Protein AF-A0A3D5UTL9-F1 (afdb_monomer)

Solvent-accessible surface area (backbone atoms only — not comparable to full-atom values): 4497 Å² total; per-residue (Å²): 57,41,40,44,86,52,96,61,34,34,44,33,29,39,56,47,93,87,67,80,50,76,42,84,71,49,73,45,73,61,80,51,68,71,60,52,51,49,51,51,53,52,52,33,62,75,67,69,51,90,52,81,43,70,72,75,59,53,42,98,86,67,47,82,43,77,61,32,58,58,56,74,76,106

Secondary structure (DSSP, 8-state):
-EEEE-SSEEEEEEE-TTS--EEEEEEEEP--HHHHHHHHHHHHHHTT----EE-----TTS---HHHHHHHT-

Sequence (74 aa):
MGADLGTKTIGLALSDVSRSIASPLETIKRTKFTADAGRIIALAKQHDVAALVFGLPLNMDGTEGPRCQSTRAF

Radius of gyration: 13.0 Å; Cα contacts (8 Å, |Δi|>4): 93; chains: 1; bounding box: 31×22×34 Å

Nearest PDB structures (foldseek):
  1nu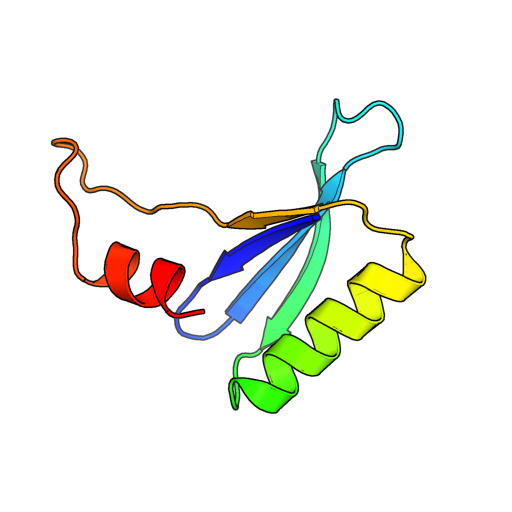0-assembly2_B  TM=8.404E-01  e=9.675E-05  Escherichia coli
  1nu0-assembly1_A  TM=8.668E-01  e=2.434E-04  Escherichia coli
  1nmn-assembly2_B  TM=8.407E-01  e=4.405E-04  Escherichia coli
  1nmn-assembly1_A  TM=8.699E-01  e=9.716E-04  Escherichia coli
  7ess-assembly1_A  TM=9.218E-01  e=4.726E-03  Mycobacterium tuberculosis H37Rv

Structure (mmCIF, N/CA/C/O backbone):
data_AF-A0A3D5UTL9-F1
#
_entry.id   AF-A0A3D5UTL9-F1
#
loop_
_atom_site.group_PDB
_atom_site.id
_atom_site.type_symbol
_atom_site.label_atom_id
_atom_site.label_alt_id
_atom_site.label_comp_id
_atom_site.label_asym_id
_atom_site.label_entity_id
_atom_site.label_seq_id
_atom_site.pdbx_PDB_ins_code
_atom_site.Cartn_x
_atom_site.Cartn_y
_atom_site.Cartn_z
_atom_site.occupancy
_atom_site.B_iso_or_equiv
_atom_site.auth_seq_id
_atom_site.auth_comp_id
_atom_site.auth_asym_id
_atom_site.auth_atom_id
_atom_site.pdbx_PDB_model_num
ATOM 1 N N . MET A 1 1 ? -8.720 0.836 0.980 1.00 96.19 1 MET A N 1
ATOM 2 C CA . MET A 1 1 ? -7.484 1.446 1.517 1.00 96.19 1 MET A CA 1
ATOM 3 C C . MET A 1 1 ? -6.397 1.331 0.466 1.00 96.19 1 MET A C 1
ATOM 5 O O . MET A 1 1 ? -6.204 0.247 -0.068 1.00 96.19 1 MET A O 1
ATOM 9 N N . GLY A 1 2 ? -5.744 2.439 0.134 1.00 96.75 2 GLY A N 1
ATOM 10 C CA . GLY A 1 2 ? -4.581 2.454 -0.750 1.00 96.75 2 GLY A CA 1
ATOM 11 C C . GLY A 1 2 ? -3.294 2.276 0.052 1.00 96.75 2 GLY A C 1
ATOM 12 O O . GLY A 1 2 ? -3.186 2.837 1.143 1.00 96.75 2 GLY A O 1
ATOM 13 N N . ALA A 1 3 ? -2.344 1.512 -0.480 1.00 96.00 3 ALA A N 1
ATOM 14 C CA . ALA A 1 3 ? -1.023 1.315 0.101 1.00 96.00 3 ALA A CA 1
ATOM 15 C C . ALA A 1 3 ? 0.072 1.591 -0.940 1.00 96.00 3 ALA A C 1
ATOM 17 O O . ALA A 1 3 ? 0.112 0.969 -2.005 1.00 96.00 3 ALA A O 1
ATOM 18 N N . ASP A 1 4 ? 0.969 2.516 -0.607 1.00 94.56 4 ASP A N 1
ATOM 19 C CA . ASP A 1 4 ? 2.164 2.832 -1.386 1.00 94.56 4 ASP A CA 1
ATOM 20 C C . ASP A 1 4 ? 3.403 2.235 -0.709 1.00 94.56 4 ASP A C 1
ATOM 22 O O . ASP A 1 4 ? 3.784 2.625 0.400 1.00 94.56 4 ASP A O 1
ATOM 26 N N . LEU A 1 5 ? 4.009 1.244 -1.364 1.00 92.69 5 LEU A N 1
ATOM 27 C CA . LEU A 1 5 ? 5.102 0.442 -0.821 1.00 92.69 5 LEU A CA 1
ATOM 28 C C . LEU A 1 5 ? 6.461 1.072 -1.156 1.00 92.69 5 LEU A C 1
ATOM 30 O O . LEU A 1 5 ? 7.132 0.709 -2.123 1.00 92.69 5 LEU A O 1
ATOM 34 N N . GLY A 1 6 ? 6.915 1.984 -0.301 1.00 91.00 6 GLY A N 1
ATOM 35 C CA . GLY A 1 6 ? 8.286 2.486 -0.326 1.00 91.00 6 GLY A CA 1
ATOM 36 C C . GLY A 1 6 ? 9.286 1.483 0.258 1.00 91.00 6 GLY A C 1
ATOM 37 O O . GLY A 1 6 ? 8.930 0.501 0.903 1.00 91.00 6 GLY A O 1
ATOM 38 N N . THR A 1 7 ? 10.585 1.726 0.083 1.00 90.88 7 THR A N 1
ATOM 39 C CA . THR A 1 7 ? 11.636 0.872 0.677 1.00 90.88 7 THR A CA 1
ATOM 40 C C . THR A 1 7 ? 11.806 1.093 2.181 1.00 90.88 7 THR A C 1
ATOM 42 O O . THR A 1 7 ? 12.215 0.182 2.892 1.00 90.88 7 THR A O 1
ATOM 45 N N . LYS A 1 8 ? 11.480 2.294 2.677 1.00 95.00 8 LYS A N 1
ATOM 46 C CA . LYS A 1 8 ? 11.624 2.687 4.092 1.00 95.00 8 LYS A CA 1
ATOM 47 C C . LYS A 1 8 ? 10.291 2.917 4.798 1.00 95.00 8 LYS A C 1
ATOM 49 O O . LYS A 1 8 ? 10.229 2.857 6.023 1.00 95.00 8 LYS A O 1
ATOM 54 N N . THR A 1 9 ? 9.242 3.204 4.041 1.00 96.44 9 THR A N 1
ATOM 55 C CA . THR A 1 9 ? 7.931 3.595 4.558 1.00 96.44 9 THR A CA 1
ATOM 56 C C . THR A 1 9 ? 6.827 2.981 3.715 1.00 96.44 9 THR A C 1
ATOM 58 O O . THR A 1 9 ? 7.030 2.749 2.525 1.00 96.44 9 THR A O 1
ATOM 61 N N . ILE A 1 10 ? 5.671 2.742 4.324 1.00 96.56 10 ILE A N 1
ATOM 62 C CA . ILE A 1 10 ? 4.429 2.394 3.637 1.00 96.56 10 ILE A CA 1
ATOM 63 C C . ILE A 1 10 ? 3.447 3.528 3.894 1.00 96.56 10 ILE A C 1
ATOM 65 O O . ILE A 1 10 ? 3.085 3.775 5.045 1.00 96.56 10 ILE A O 1
ATOM 69 N N . GLY A 1 11 ? 3.056 4.236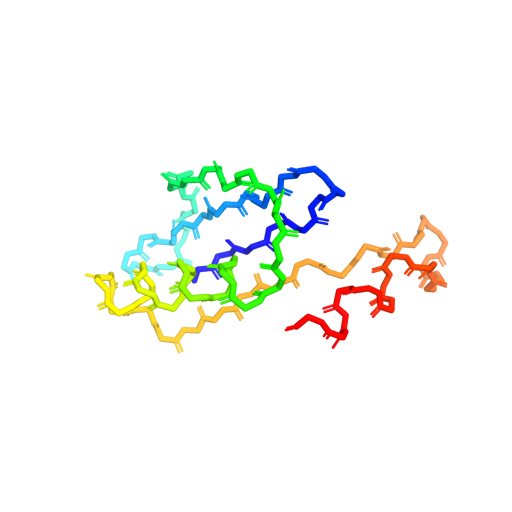 2.840 1.00 97.12 11 GLY A N 1
ATOM 70 C CA . GLY A 1 11 ? 2.010 5.249 2.925 1.00 97.12 11 GLY A CA 1
ATOM 71 C C . GLY A 1 11 ? 0.641 4.590 2.821 1.00 97.12 11 GLY A C 1
ATOM 72 O O . GLY A 1 11 ? 0.404 3.833 1.883 1.00 97.12 11 GLY A O 1
ATOM 73 N N . LEU A 1 12 ? -0.254 4.868 3.767 1.00 97.94 12 LEU A N 1
ATOM 74 C CA . LEU A 1 12 ? -1.636 4.397 3.737 1.00 97.94 12 LEU A CA 1
ATOM 75 C C . LEU A 1 12 ? -2.599 5.553 3.489 1.00 97.94 12 LEU A C 1
ATOM 77 O O . LEU A 1 12 ? -2.486 6.621 4.093 1.00 97.94 12 LEU A O 1
ATOM 81 N N . ALA A 1 13 ? -3.590 5.297 2.641 1.00 97.81 13 ALA A N 1
ATOM 82 C CA . ALA A 1 13 ? -4.694 6.203 2.365 1.00 97.81 13 ALA A CA 1
ATOM 83 C C . ALA A 1 13 ? -6.040 5.485 2.519 1.00 97.81 13 ALA A C 1
ATOM 85 O O . ALA A 1 13 ? -6.187 4.305 2.179 1.00 97.81 13 ALA A O 1
ATOM 86 N N . LEU A 1 14 ? -7.047 6.207 3.001 1.00 97.62 14 LEU A N 1
ATOM 87 C CA . LEU A 1 14 ? -8.414 5.716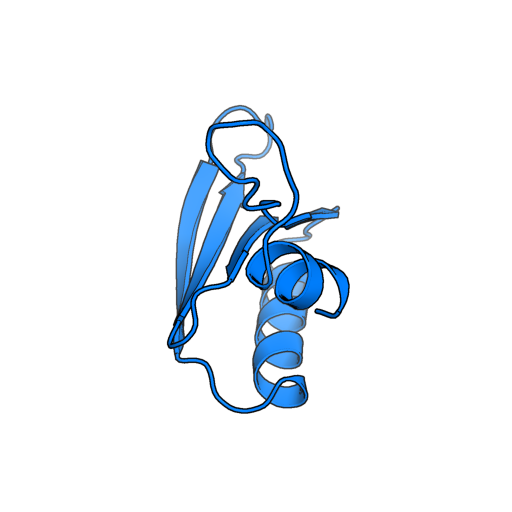 3.127 1.00 97.62 14 LEU A CA 1
ATOM 88 C C . LEU A 1 14 ? -9.321 6.503 2.183 1.00 97.62 14 LEU A C 1
ATOM 90 O O . LEU A 1 14 ? -9.189 7.719 2.067 1.00 97.62 14 LEU A O 1
ATOM 94 N N . SER A 1 15 ? -10.220 5.803 1.495 1.00 97.12 15 SER A N 1
ATOM 95 C CA . SER A 1 15 ? -11.262 6.475 0.728 1.00 97.12 15 SER A CA 1
ATOM 96 C C . SER A 1 15 ? -12.378 6.943 1.655 1.00 97.12 15 SER A C 1
ATOM 98 O O . SER A 1 15 ? -12.655 6.306 2.672 1.00 97.12 15 SER A O 1
ATOM 100 N N . ASP A 1 16 ? -13.072 8.000 1.267 1.00 93.69 16 ASP A N 1
ATOM 101 C CA . ASP A 1 16 ? -14.383 8.314 1.816 1.00 93.69 16 ASP A CA 1
ATOM 102 C C . ASP A 1 16 ? -15.415 7.214 1.484 1.00 93.69 16 ASP A C 1
ATOM 104 O O . ASP A 1 16 ? -15.178 6.315 0.668 1.00 93.69 16 ASP A O 1
ATOM 108 N N . VAL A 1 17 ? -16.589 7.286 2.118 1.00 92.19 17 VAL A N 1
ATOM 109 C CA . VAL A 1 17 ? -17.659 6.284 1.954 1.00 92.19 17 VAL A CA 1
ATOM 110 C C . VAL A 1 17 ? -18.176 6.240 0.510 1.00 92.19 17 VAL A C 1
ATOM 112 O O . VAL A 1 17 ? -18.487 5.161 0.002 1.00 92.19 17 VAL A O 1
ATOM 115 N N . SER A 1 18 ? -18.206 7.385 -0.185 1.00 94.94 18 SER A N 1
ATOM 116 C CA . SER A 1 18 ? -18.566 7.456 -1.609 1.00 94.94 18 SER A CA 1
ATOM 117 C C . SER A 1 18 ? -17.526 6.838 -2.543 1.00 94.94 18 SER A C 1
ATOM 119 O O . SER A 1 18 ? -17.855 6.582 -3.700 1.00 94.94 18 SER A O 1
ATOM 121 N N . ARG A 1 19 ? -16.306 6.560 -2.057 1.00 91.56 19 ARG A N 1
ATOM 122 C CA . ARG A 1 19 ? -15.155 6.095 -2.849 1.00 91.56 19 ARG A CA 1
ATOM 123 C C . ARG A 1 19 ? -14.730 7.091 -3.936 1.00 91.56 19 ARG A C 1
ATOM 125 O O . ARG A 1 19 ? -14.280 6.684 -5.004 1.00 91.56 19 ARG A O 1
ATOM 132 N N . SER A 1 20 ? -14.857 8.382 -3.654 1.00 95.00 20 SER A N 1
ATOM 133 C CA . SER A 1 20 ? -14.547 9.477 -4.579 1.00 95.00 20 SER A CA 1
ATOM 134 C C . SER A 1 20 ? -13.264 10.219 -4.209 1.00 95.00 20 SER A C 1
ATOM 136 O O . SER A 1 20 ? -12.586 10.750 -5.084 1.00 95.00 20 SER A O 1
ATOM 138 N N . ILE A 1 21 ? -12.920 10.269 -2.922 1.00 96.00 21 ILE A N 1
ATOM 139 C CA . ILE A 1 21 ? -11.782 11.022 -2.393 1.00 96.00 21 ILE A CA 1
ATOM 140 C C . ILE A 1 21 ? -10.926 10.081 -1.553 1.00 96.00 21 ILE A C 1
ATOM 142 O O . ILE A 1 21 ? -11.433 9.388 -0.676 1.00 96.00 21 ILE A O 1
ATOM 146 N N . ALA A 1 22 ? -9.616 10.081 -1.796 1.00 96.50 22 ALA A N 1
ATOM 147 C CA . ALA A 1 22 ? -8.644 9.407 -0.946 1.00 96.50 22 ALA A CA 1
ATOM 148 C C . ALA A 1 22 ? -7.936 10.428 -0.049 1.00 96.50 22 ALA A C 1
ATOM 150 O O . ALA A 1 22 ? -7.373 11.404 -0.543 1.00 96.50 22 ALA A O 1
ATOM 151 N N . SER A 1 23 ? -7.931 10.170 1.256 1.00 96.94 23 SER A N 1
ATOM 152 C CA . SER A 1 23 ? -7.249 10.991 2.257 1.00 96.94 23 SER A CA 1
ATOM 153 C C . SER A 1 23 ? -6.091 10.213 2.894 1.00 96.94 23 SER A C 1
ATOM 155 O O . SER A 1 23 ? -6.206 8.995 3.076 1.00 96.94 23 SER A O 1
ATOM 157 N N . PRO A 1 24 ? -4.978 10.878 3.261 1.00 97.19 24 PRO A N 1
ATOM 158 C CA . PRO A 1 24 ? -3.896 10.242 4.011 1.00 97.19 24 PRO A CA 1
ATOM 159 C C . PRO A 1 24 ? -4.400 9.676 5.345 1.00 97.19 24 PRO A C 1
ATOM 161 O O . PRO A 1 24 ? -5.183 10.333 6.030 1.00 97.19 24 PRO A O 1
ATOM 164 N N . LEU A 1 25 ? -3.939 8.480 5.720 1.00 96.94 25 LEU A N 1
ATOM 165 C CA . LEU A 1 25 ? -4.277 7.836 6.994 1.00 96.94 25 LEU A CA 1
ATOM 166 C C . LEU A 1 25 ? -3.061 7.746 7.921 1.00 96.94 25 LEU A C 1
ATOM 168 O O . LEU A 1 25 ? -3.040 8.350 8.987 1.00 96.94 25 LEU A O 1
ATOM 172 N N . GLU A 1 26 ? -2.049 6.976 7.523 1.00 96.94 26 GLU A N 1
ATOM 173 C CA . GLU A 1 26 ? -0.871 6.697 8.346 1.00 96.94 26 GLU A CA 1
ATOM 174 C C . GLU A 1 26 ? 0.330 6.395 7.449 1.00 96.94 26 GLU A C 1
ATOM 176 O O . GLU A 1 26 ? 0.191 5.765 6.402 1.00 96.94 26 GLU A O 1
ATOM 181 N N . THR A 1 27 ? 1.522 6.802 7.880 1.00 97.31 27 THR A N 1
ATOM 182 C CA . THR A 1 27 ? 2.781 6.399 7.247 1.00 97.31 27 THR A CA 1
ATOM 183 C C . THR A 1 27 ? 3.504 5.436 8.177 1.00 97.31 27 THR A C 1
ATOM 185 O O . THR A 1 27 ? 4.058 5.843 9.198 1.00 97.31 27 THR A O 1
ATOM 188 N N . ILE A 1 28 ? 3.528 4.154 7.821 1.00 96.62 28 ILE A N 1
ATOM 189 C CA . ILE A 1 28 ? 4.210 3.113 8.592 1.00 96.62 28 ILE A CA 1
ATOM 190 C C . ILE A 1 28 ? 5.696 3.141 8.237 1.00 96.62 28 ILE A C 1
ATOM 192 O O . ILE A 1 28 ? 6.063 3.097 7.063 1.00 96.62 28 ILE A O 1
ATOM 196 N N . LYS A 1 29 ? 6.582 3.168 9.233 1.00 97.25 29 LYS A N 1
ATOM 197 C CA . LYS A 1 29 ? 8.014 2.923 9.012 1.00 97.25 29 LYS A CA 1
ATOM 198 C C . LYS A 1 29 ? 8.227 1.422 8.808 1.00 97.25 29 LYS A C 1
ATOM 200 O O . LYS A 1 29 ? 7.922 0.650 9.710 1.00 97.25 29 LYS A O 1
ATOM 205 N N . ARG A 1 30 ? 8.753 1.013 7.649 1.00 94.62 30 ARG A N 1
ATOM 206 C CA . ARG A 1 30 ? 8.931 -0.410 7.318 1.00 94.62 30 ARG A CA 1
ATOM 207 C C . ARG A 1 30 ? 9.914 -1.080 8.255 1.00 94.62 30 ARG A C 1
ATOM 209 O O . ARG A 1 30 ? 10.982 -0.536 8.548 1.00 94.62 30 ARG A O 1
ATOM 216 N N . THR A 1 31 ? 9.557 -2.288 8.665 1.00 95.00 31 THR A N 1
ATOM 217 C CA . THR A 1 31 ? 10.395 -3.144 9.495 1.00 95.00 31 THR A CA 1
ATOM 218 C C . THR A 1 31 ? 10.404 -4.563 8.933 1.00 95.00 31 THR A C 1
ATOM 220 O O . THR A 1 31 ? 11.080 -4.831 7.941 1.00 95.00 31 THR A O 1
ATOM 223 N N . LYS A 1 32 ? 9.669 -5.485 9.555 1.00 93.94 32 LYS A N 1
ATOM 224 C CA . LYS A 1 32 ? 9.469 -6.856 9.093 1.00 93.94 32 LYS A CA 1
ATOM 225 C C . LYS A 1 32 ? 8.088 -6.960 8.466 1.00 93.94 32 LYS A C 1
ATOM 227 O O . LYS A 1 32 ? 7.127 -6.446 9.029 1.00 93.94 32 LYS A O 1
ATOM 232 N N . PHE A 1 33 ? 7.985 -7.725 7.381 1.00 92.56 33 PHE A N 1
ATOM 233 C CA . PHE A 1 33 ? 6.726 -7.944 6.668 1.00 92.56 33 PHE A CA 1
ATOM 234 C C . PHE A 1 33 ? 5.562 -8.310 7.597 1.00 92.56 33 PHE A C 1
ATOM 236 O O . PHE A 1 33 ? 4.506 -7.698 7.524 1.00 92.56 33 PHE A O 1
ATOM 243 N N . THR A 1 34 ? 5.766 -9.252 8.521 1.00 95.75 34 THR A N 1
ATOM 244 C CA . THR A 1 34 ? 4.712 -9.702 9.443 1.00 95.75 34 THR A CA 1
ATOM 245 C C . THR A 1 34 ? 4.208 -8.597 10.370 1.00 95.75 34 THR A C 1
ATOM 247 O O . THR A 1 34 ? 3.010 -8.526 10.638 1.00 95.75 34 THR A O 1
ATOM 250 N N . ALA A 1 35 ? 5.096 -7.719 10.842 1.00 96.31 35 ALA A N 1
ATOM 251 C CA . ALA A 1 35 ? 4.724 -6.585 11.684 1.00 96.31 35 ALA A CA 1
ATOM 252 C C . ALA A 1 35 ? 3.998 -5.507 10.866 1.00 96.31 35 ALA A C 1
ATOM 254 O O . ALA A 1 35 ? 2.940 -5.026 11.274 1.00 96.31 35 ALA A O 1
ATOM 255 N N . ASP A 1 36 ? 4.536 -5.186 9.689 1.00 95.75 36 ASP A N 1
ATOM 256 C CA . ASP A 1 36 ? 3.981 -4.183 8.784 1.00 95.75 36 ASP A CA 1
ATOM 257 C C . ASP A 1 36 ? 2.571 -4.605 8.306 1.00 95.75 36 ASP A C 1
ATOM 259 O O . ASP A 1 36 ? 1.610 -3.844 8.433 1.00 95.75 36 ASP A O 1
ATOM 263 N N . ALA A 1 37 ? 2.412 -5.854 7.853 1.00 95.81 37 ALA A N 1
ATOM 264 C CA . ALA A 1 37 ? 1.130 -6.431 7.444 1.00 95.81 37 ALA A CA 1
ATOM 265 C C . ALA A 1 37 ? 0.136 -6.517 8.612 1.00 95.81 37 ALA A C 1
ATOM 267 O O . ALA A 1 37 ? -1.044 -6.210 8.444 1.00 95.81 37 ALA A O 1
ATOM 268 N N . GLY A 1 38 ? 0.605 -6.866 9.815 1.00 97.25 38 GLY A N 1
ATOM 269 C CA . GLY A 1 38 ? -0.224 -6.868 11.021 1.00 97.25 38 GLY A CA 1
ATOM 270 C C . GLY A 1 38 ? -0.819 -5.491 11.325 1.00 97.25 38 GLY A C 1
ATOM 271 O O . GLY A 1 38 ? -2.011 -5.389 11.627 1.00 97.25 38 GLY A O 1
ATOM 272 N N . ARG A 1 39 ? -0.028 -4.417 11.177 1.00 97.31 39 ARG A N 1
ATOM 273 C CA . ARG A 1 39 ? -0.513 -3.040 11.353 1.00 97.31 39 ARG A CA 1
ATOM 274 C C . ARG A 1 39 ? -1.544 -2.660 10.291 1.00 97.31 39 ARG A C 1
ATOM 276 O O . ARG A 1 39 ? -2.581 -2.102 10.644 1.00 97.31 39 ARG A O 1
ATOM 283 N N . ILE A 1 40 ? -1.297 -3.007 9.026 1.00 96.75 40 ILE A N 1
ATOM 284 C CA . ILE A 1 40 ? -2.237 -2.754 7.922 1.00 96.75 40 ILE A CA 1
ATOM 285 C C . ILE A 1 40 ? -3.566 -3.477 8.169 1.00 96.75 40 ILE A C 1
ATOM 287 O O . ILE A 1 40 ? -4.620 -2.859 8.062 1.00 96.75 40 ILE A O 1
ATOM 291 N N . ILE A 1 41 ? -3.537 -4.755 8.559 1.00 97.19 41 ILE A N 1
ATOM 292 C CA . ILE A 1 41 ? -4.750 -5.540 8.841 1.00 97.19 41 ILE A CA 1
ATOM 293 C C . ILE A 1 41 ? -5.520 -4.964 10.035 1.00 97.19 41 ILE A C 1
ATOM 295 O O . ILE A 1 41 ? -6.749 -4.908 10.000 1.00 97.19 41 ILE A O 1
ATOM 299 N N . ALA A 1 42 ? -4.826 -4.521 11.087 1.00 97.94 42 ALA A N 1
ATOM 300 C CA . ALA A 1 42 ? -5.470 -3.888 12.236 1.00 97.94 42 ALA A CA 1
ATOM 301 C C . ALA A 1 42 ? -6.208 -2.600 11.833 1.00 97.94 42 ALA A C 1
ATOM 303 O O . ALA A 1 42 ? -7.376 -2.433 12.180 1.00 97.94 42 ALA A O 1
ATOM 304 N N . LEU A 1 43 ? -5.561 -1.738 11.041 1.00 97.56 43 LEU A N 1
ATOM 305 C CA . LEU A 1 43 ? -6.181 -0.525 10.501 1.00 97.56 43 LEU A CA 1
ATOM 306 C C . LEU A 1 43 ? -7.337 -0.848 9.547 1.00 97.56 43 LEU A C 1
ATOM 308 O O . LEU A 1 43 ? -8.383 -0.208 9.606 1.00 97.56 43 LEU A O 1
ATOM 312 N N . ALA A 1 44 ? -7.180 -1.861 8.695 1.00 97.44 44 ALA A N 1
ATOM 313 C CA . ALA A 1 44 ? -8.226 -2.292 7.777 1.00 97.44 44 ALA A CA 1
ATOM 314 C C . ALA A 1 44 ? -9.487 -2.741 8.530 1.00 97.44 44 ALA A C 1
ATOM 316 O O . ALA A 1 44 ? -10.586 -2.344 8.159 1.00 97.44 44 ALA A O 1
ATOM 317 N N . LYS A 1 45 ? -9.333 -3.494 9.626 1.00 97.69 45 LYS A N 1
ATOM 318 C CA . LYS A 1 45 ? -10.452 -3.885 10.498 1.00 97.69 45 LYS A CA 1
ATOM 319 C C . LYS A 1 45 ? -11.068 -2.694 11.227 1.00 97.69 45 LYS A C 1
ATOM 321 O O . LYS A 1 45 ? -12.285 -2.596 11.298 1.00 97.69 45 LYS A O 1
ATOM 326 N N . GLN A 1 46 ? -10.241 -1.792 11.755 1.00 97.75 46 GLN A N 1
ATOM 327 C CA . GLN A 1 46 ? -10.706 -0.600 12.471 1.00 97.75 46 GLN A CA 1
ATOM 328 C C . GLN A 1 46 ? -11.590 0.300 11.594 1.00 97.75 46 GLN A C 1
ATOM 330 O O . GLN A 1 46 ? -12.529 0.910 12.098 1.00 97.75 46 GLN A O 1
ATOM 335 N N . HIS A 1 47 ? -11.285 0.385 10.299 1.00 96.12 47 HIS A N 1
ATOM 336 C CA . HIS A 1 47 ? -11.981 1.251 9.346 1.00 96.12 47 HIS A CA 1
ATOM 337 C C . HIS A 1 47 ? -12.957 0.506 8.423 1.00 96.12 47 HIS A C 1
ATOM 339 O O . HIS A 1 47 ? -13.384 1.087 7.429 1.00 96.12 47 HIS A O 1
ATOM 345 N N . ASP A 1 48 ? -13.280 -0.756 8.726 1.00 95.50 48 ASP A N 1
ATOM 346 C CA . ASP A 1 48 ? -14.165 -1.612 7.920 1.00 95.50 48 ASP A CA 1
ATOM 347 C C . ASP A 1 48 ? -13.822 -1.592 6.416 1.00 95.50 48 ASP A C 1
ATOM 349 O O . ASP A 1 48 ? -14.635 -1.345 5.523 1.00 95.50 48 ASP A O 1
ATOM 353 N N . VAL A 1 49 ? -12.535 -1.771 6.124 1.00 96.19 49 VAL A N 1
ATOM 354 C CA . VAL A 1 49 ? -12.017 -1.687 4.763 1.00 96.19 49 VAL A CA 1
ATOM 355 C C . VAL A 1 49 ? -12.409 -2.930 3.975 1.00 96.19 49 VAL A C 1
ATOM 357 O O . VAL A 1 49 ? -11.902 -4.020 4.223 1.00 96.19 49 VAL A O 1
ATOM 360 N N . ALA A 1 50 ? -13.217 -2.734 2.935 1.00 94.50 50 ALA A N 1
ATOM 361 C CA . ALA A 1 50 ? -13.629 -3.813 2.038 1.00 94.50 50 ALA A CA 1
ATOM 362 C C . ALA A 1 50 ? -12.508 -4.324 1.110 1.00 94.50 50 ALA A C 1
ATOM 364 O O . ALA A 1 50 ? -12.534 -5.478 0.690 1.00 94.50 50 ALA A O 1
ATOM 365 N N . ALA A 1 51 ? -11.538 -3.473 0.751 1.00 94.56 51 ALA A N 1
ATOM 366 C CA . ALA A 1 51 ? -10.464 -3.837 -0.175 1.00 94.56 51 ALA A CA 1
ATOM 367 C C . ALA A 1 51 ? -9.172 -3.035 0.042 1.00 94.56 51 ALA A C 1
ATOM 369 O O . ALA A 1 51 ? -9.196 -1.846 0.392 1.00 94.56 51 ALA A O 1
ATOM 370 N N . LEU A 1 52 ? -8.041 -3.686 -0.238 1.00 95.50 52 LEU A N 1
ATOM 371 C CA . LEU A 1 52 ? -6.713 -3.080 -0.321 1.00 95.50 52 LEU A CA 1
ATOM 372 C C . LEU A 1 52 ? -6.324 -2.874 -1.787 1.00 95.50 52 LEU A C 1
ATOM 374 O O . LEU A 1 52 ? -6.535 -3.754 -2.617 1.00 95.50 52 LEU A O 1
ATOM 378 N N . VAL A 1 53 ? -5.748 -1.714 -2.092 1.00 95.38 53 VAL A N 1
ATOM 379 C CA . VAL A 1 53 ? -5.255 -1.362 -3.427 1.00 95.38 53 VAL A CA 1
ATOM 380 C C . VAL A 1 53 ? -3.778 -1.020 -3.320 1.00 95.38 53 VAL A C 1
ATOM 382 O O . VAL A 1 53 ? -3.404 -0.111 -2.580 1.00 95.38 53 VAL A O 1
ATOM 385 N N . PHE A 1 54 ? -2.953 -1.731 -4.081 1.00 94.69 54 PHE A N 1
ATOM 386 C CA . PHE A 1 54 ? -1.516 -1.498 -4.168 1.00 94.69 54 PHE A CA 1
ATOM 387 C C . PHE A 1 54 ? -1.177 -0.930 -5.543 1.00 94.69 54 PHE A C 1
ATOM 389 O O . PHE A 1 54 ? -1.619 -1.457 -6.565 1.00 94.69 54 PHE A O 1
ATOM 396 N N . GLY A 1 55 ? -0.395 0.147 -5.575 1.00 91.44 55 GLY A N 1
ATOM 397 C CA . GLY A 1 55 ? 0.097 0.705 -6.833 1.00 91.44 55 GLY A CA 1
ATOM 398 C C . GLY A 1 55 ? 1.124 -0.223 -7.481 1.00 91.44 55 GLY A C 1
ATOM 399 O O . GLY A 1 55 ? 2.064 -0.654 -6.814 1.00 91.44 55 GLY A O 1
ATOM 400 N N . LEU A 1 56 ? 0.971 -0.508 -8.778 1.00 93.75 56 LEU A N 1
ATOM 401 C CA . LEU A 1 56 ? 1.945 -1.270 -9.564 1.00 93.75 56 LEU A CA 1
ATOM 402 C C . LEU A 1 56 ? 2.879 -0.294 -10.308 1.00 9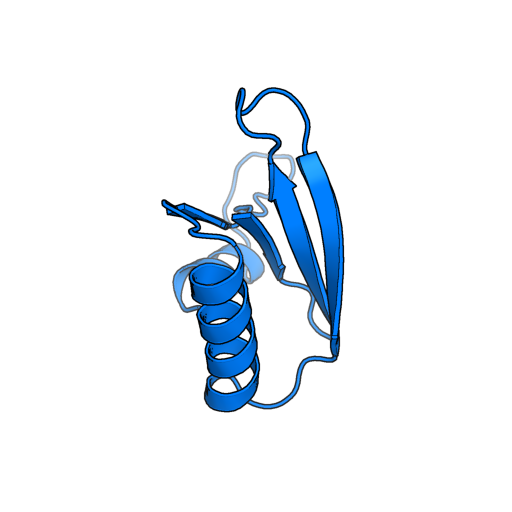3.75 56 LEU A C 1
ATOM 404 O O . LEU A 1 56 ? 2.446 0.325 -11.281 1.00 93.75 56 LEU A O 1
ATOM 408 N N . PRO A 1 57 ? 4.142 -0.120 -9.871 1.00 91.25 57 PRO A N 1
ATOM 409 C CA . PRO A 1 57 ? 5.024 0.922 -10.393 1.00 91.25 57 PRO A CA 1
ATOM 410 C C . PRO A 1 57 ? 5.718 0.467 -11.682 1.00 91.25 57 PRO A C 1
ATOM 412 O O . PRO A 1 57 ? 6.882 0.064 -11.662 1.00 91.25 57 PRO A O 1
ATOM 415 N N . LEU A 1 58 ? 4.988 0.506 -12.795 1.00 93.88 58 LEU A N 1
ATOM 416 C CA . LEU A 1 58 ? 5.549 0.271 -14.126 1.00 93.88 58 LEU A CA 1
ATOM 417 C C . LEU A 1 58 ? 6.584 1.349 -14.484 1.00 93.88 58 LEU A C 1
ATOM 419 O O . LEU A 1 58 ? 6.523 2.484 -14.001 1.00 93.88 58 LEU A O 1
ATOM 423 N N . ASN A 1 59 ? 7.528 0.995 -15.352 1.00 92.69 59 ASN A N 1
ATOM 424 C CA . ASN A 1 59 ? 8.420 1.963 -15.980 1.00 92.69 59 ASN A CA 1
ATOM 425 C C . ASN A 1 59 ? 7.627 2.885 -16.926 1.00 92.69 59 ASN A C 1
ATOM 427 O O . ASN A 1 59 ? 6.496 2.586 -17.311 1.00 92.69 59 ASN A O 1
ATOM 431 N N . MET A 1 60 ? 8.231 4.003 -17.341 1.00 93.44 60 MET A N 1
ATOM 432 C CA . MET A 1 60 ? 7.572 4.967 -18.241 1.00 93.44 60 MET A CA 1
ATOM 433 C C . MET A 1 60 ? 7.225 4.387 -19.621 1.00 93.44 60 MET A C 1
ATOM 435 O O . MET A 1 60 ? 6.324 4.894 -20.280 1.00 93.44 60 MET A O 1
ATOM 439 N N . ASP A 1 61 ? 7.912 3.328 -20.050 1.00 95.06 61 ASP A N 1
ATOM 440 C CA . ASP A 1 61 ? 7.631 2.588 -21.286 1.00 95.06 61 ASP A CA 1
ATOM 441 C C . ASP A 1 61 ? 6.592 1.461 -21.099 1.00 95.06 61 ASP A C 1
ATOM 443 O O . ASP A 1 61 ? 6.317 0.708 -22.031 1.00 95.06 61 ASP A O 1
ATOM 447 N N . GLY A 1 62 ? 6.015 1.329 -19.899 1.00 93.25 62 GLY A N 1
ATOM 448 C CA . GLY A 1 62 ? 5.034 0.302 -19.547 1.00 93.25 62 GLY A CA 1
ATOM 449 C C . GLY A 1 62 ? 5.632 -1.051 -19.149 1.00 93.25 62 GLY A C 1
ATOM 450 O O . GLY A 1 62 ? 4.881 -1.952 -18.776 1.00 93.25 62 GLY A O 1
ATOM 451 N N . THR A 1 63 ? 6.957 -1.217 -19.189 1.00 95.00 63 THR A N 1
ATOM 452 C CA . THR A 1 63 ? 7.610 -2.469 -18.779 1.00 95.00 63 THR A CA 1
ATOM 453 C C . THR A 1 63 ? 7.631 -2.635 -17.255 1.00 95.00 63 THR A C 1
ATOM 455 O O . THR A 1 63 ? 7.610 -1.662 -16.495 1.00 95.00 63 THR A O 1
ATOM 458 N N . GLU A 1 64 ? 7.678 -3.882 -16.778 1.00 94.69 64 GLU A N 1
ATOM 459 C CA . GLU A 1 64 ? 7.797 -4.170 -15.345 1.00 94.69 64 GLU A CA 1
ATOM 460 C C . GLU A 1 64 ? 9.255 -4.071 -14.874 1.00 94.69 64 GLU A C 1
ATOM 462 O O . GLU A 1 64 ? 10.139 -4.769 -15.371 1.00 94.69 64 GLU A O 1
ATOM 467 N N . GLY A 1 65 ? 9.506 -3.239 -13.862 1.00 90.56 65 GLY A N 1
ATOM 468 C CA . GLY A 1 65 ? 10.790 -3.190 -13.162 1.00 90.56 65 GLY A CA 1
ATOM 469 C C . GLY A 1 65 ? 10.827 -4.081 -11.908 1.00 90.56 65 GLY A C 1
ATOM 470 O O . GLY A 1 65 ? 9.807 -4.630 -11.485 1.00 90.56 65 GLY A O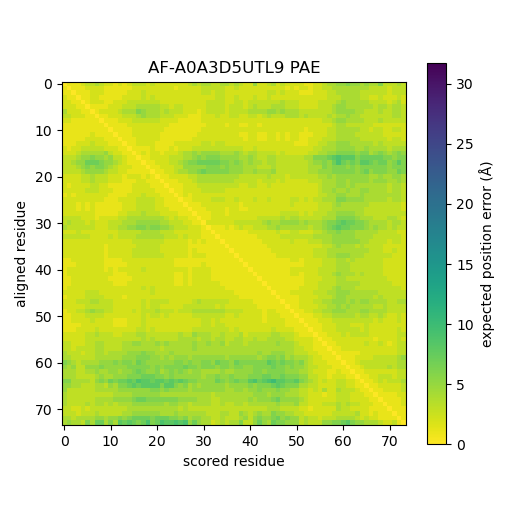 1
ATOM 471 N N . PRO A 1 66 ? 11.975 -4.159 -11.205 1.00 88.56 66 PRO A N 1
ATOM 472 C CA . PRO A 1 66 ? 12.114 -4.942 -9.967 1.00 88.56 66 PRO A CA 1
ATOM 473 C C . PRO A 1 66 ? 11.123 -4.555 -8.852 1.00 88.56 66 PRO A C 1
ATOM 475 O O . PRO A 1 66 ? 10.772 -5.373 -7.998 1.00 88.56 66 PRO A O 1
ATOM 478 N N . ARG A 1 67 ? 10.639 -3.304 -8.856 1.00 86.94 67 ARG A N 1
ATOM 479 C CA . ARG A 1 67 ? 9.632 -2.833 -7.894 1.00 86.94 67 ARG A CA 1
ATOM 480 C C . ARG A 1 67 ? 8.259 -3.474 -8.110 1.00 86.94 67 ARG A C 1
ATOM 482 O O . ARG A 1 67 ? 7.576 -3.716 -7.124 1.00 86.94 67 ARG A O 1
ATOM 489 N N . CYS A 1 68 ? 7.884 -3.824 -9.343 1.00 89.94 68 CYS A N 1
ATOM 490 C CA . CYS A 1 68 ? 6.632 -4.535 -9.622 1.00 89.94 68 CYS A CA 1
ATOM 491 C C . CYS A 1 68 ? 6.599 -5.899 -8.926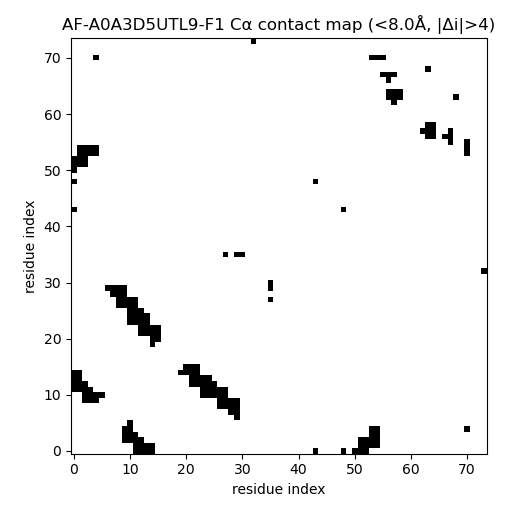 1.00 89.94 68 CYS A C 1
ATOM 493 O O . CYS A 1 68 ? 5.601 -6.252 -8.305 1.00 89.94 68 CYS A O 1
ATOM 495 N N . GLN A 1 69 ? 7.719 -6.626 -8.960 1.00 88.06 69 GLN A N 1
ATOM 496 C CA . GLN A 1 69 ? 7.856 -7.917 -8.282 1.00 88.06 69 GLN A CA 1
ATOM 497 C C . GLN A 1 69 ? 7.745 -7.770 -6.762 1.00 88.06 69 GLN A C 1
ATOM 499 O O . GLN A 1 69 ? 7.034 -8.532 -6.113 1.00 88.06 69 G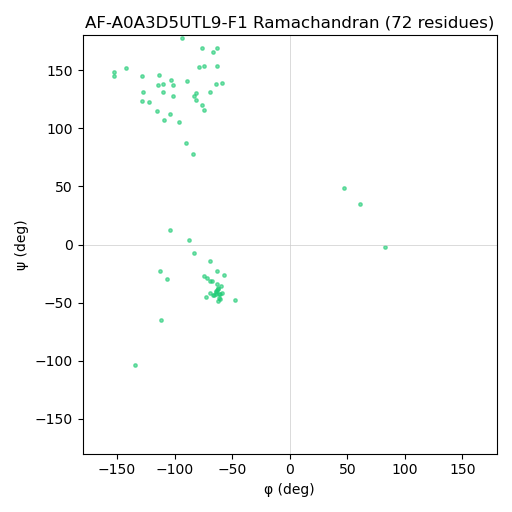LN A O 1
ATOM 504 N N . SER A 1 70 ? 8.381 -6.737 -6.202 1.00 87.88 70 SER A N 1
ATOM 505 C CA . SER A 1 70 ? 8.293 -6.441 -4.766 1.00 87.88 70 SER A CA 1
ATOM 506 C C . SER A 1 70 ? 6.863 -6.122 -4.319 1.00 87.88 70 SER A C 1
ATOM 508 O O . SER A 1 70 ? 6.4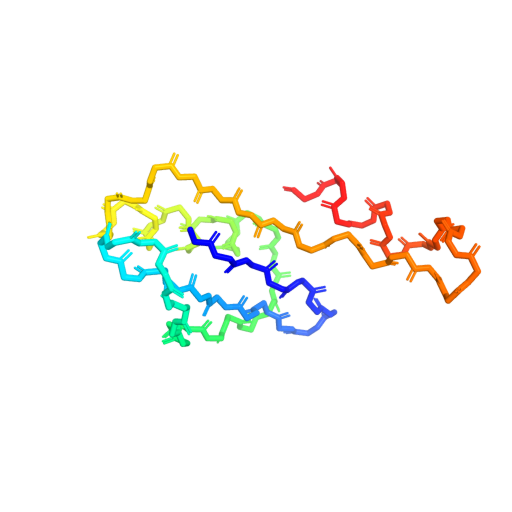71 -6.538 -3.235 1.00 87.88 70 SER A O 1
ATOM 510 N N . THR A 1 71 ? 6.086 -5.408 -5.143 1.00 90.00 71 THR A N 1
ATOM 511 C CA . THR A 1 71 ? 4.668 -5.129 -4.868 1.00 90.00 71 THR A CA 1
ATOM 512 C C . THR A 1 71 ? 3.804 -6.384 -4.971 1.00 90.00 71 THR A C 1
ATOM 514 O O . THR A 1 71 ? 2.932 -6.576 -4.137 1.00 90.00 71 THR A O 1
ATOM 517 N N . ARG A 1 72 ? 4.024 -7.246 -5.973 1.00 90.44 72 ARG A N 1
ATOM 518 C CA . ARG A 1 72 ? 3.235 -8.480 -6.161 1.00 90.44 72 ARG A CA 1
ATOM 519 C C . ARG A 1 72 ? 3.462 -9.517 -5.059 1.00 90.44 72 ARG A C 1
ATOM 521 O O . ARG A 1 72 ? 2.567 -10.305 -4.787 1.00 90.44 72 ARG A O 1
ATOM 528 N N . ALA A 1 73 ? 4.664 -9.552 -4.490 1.00 88.75 73 ALA A N 1
ATOM 529 C CA . ALA A 1 73 ? 5.032 -10.483 -3.426 1.00 88.75 73 ALA A CA 1
ATOM 530 C C . ALA A 1 73 ? 4.603 -10.024 -2.019 1.00 88.75 73 ALA A C 1
ATOM 532 O O . ALA A 1 73 ? 4.805 -10.774 -1.063 1.00 88.75 73 ALA A O 1
ATOM 5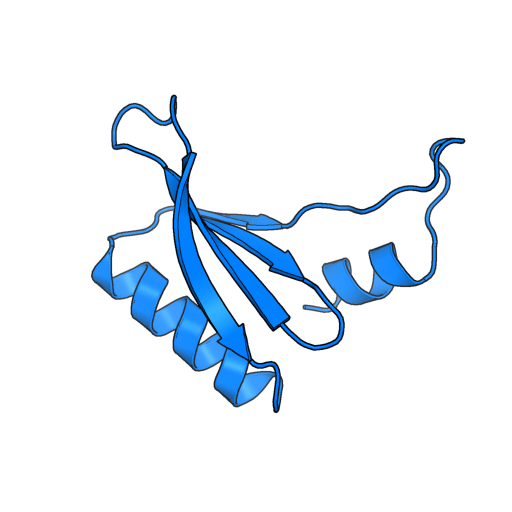33 N N . PHE A 1 74 ? 4.093 -8.796 -1.887 1.00 85.50 74 PHE A N 1
ATOM 534 C CA . PHE A 1 74 ? 3.603 -8.229 -0.631 1.00 85.50 74 PHE A CA 1
ATOM 535 C C . PHE A 1 74 ? 2.172 -8.693 -0.344 1.00 85.50 74 PHE A C 1
ATOM 537 O O . PHE A 1 74 ? 1.900 -9.037 0.827 1.00 85.50 74 PHE A O 1
#

Mean predicted aligned error: 2.9 Å

pLDDT: mean 94.5, std 2.97, range [85.5, 97.94]

Foldseek 3Di:
DEWEDDPQWIWDWDADPVNPDIDTDDIGGDDDPVVVVVVVVVVCVVVVPPDYHYDQDADPVRHHDPVNVVRVVD